Protein AF-A0A1L3GGE3-F1 (afdb_monomer_lite)

Secondary structure (DSSP, 8-state):
-EEEEEEESS-SHHHHHHHHHHHHHSTTTEEEEE-BSS--BPPHHHHHHHHTTT------BPPBGGGGTT---SEEEEEE-STT----TTS--S--TT-STT-GGGG--TT-SEEEEEE----GGG--S-HHHHHHHHHHHHHHHHHHHHHHHHHHTTS--

Radius of gyration: 15.26 Å; chains: 1; bounding box: 43×27×39 Å

pLDDT: mean 76.9, std 17.53, range [34.31, 95.0]

InterPro domains:
  IPR023485 Phosphotyrosine protein phosphatase I [PF01451] (3-157)
  IPR023485 Phosphotyrosine protein phosphatase I [SM00226] (2-155)
  IPR036196 Phosphotyrosine protein phosphatase I superfamily [SSF52788] (1-154)

Organism: Syntrophotalea acetylenica (NCBI:txid29542)

Structure (mmCIF, N/CA/C/O backbone):
data_AF-A0A1L3GGE3-F1
#
_entry.id   AF-A0A1L3GGE3-F1
#
loop_
_atom_site.group_PDB
_atom_site.id
_atom_site.type_symbol
_atom_site.label_atom_id
_atom_site.label_alt_id
_atom_site.label_comp_id
_atom_site.label_asym_id
_atom_site.label_entity_id
_atom_site.label_seq_id
_atom_site.pdbx_PDB_ins_code
_atom_site.Cartn_x
_atom_site.Cartn_y
_atom_site.Cartn_z
_atom_site.occupancy
_atom_site.B_iso_or_equiv
_atom_site.auth_seq_id
_atom_site.auth_comp_id
_atom_site.auth_asym_id
_atom_site.auth_atom_id
_atom_site.pdbx_PDB_model_num
ATOM 1 N N . MET A 1 1 ? -15.374 4.284 10.789 1.00 84.88 1 MET A N 1
ATOM 2 C CA . MET A 1 1 ? -14.459 3.935 9.689 1.00 84.88 1 MET A CA 1
ATOM 3 C C . MET A 1 1 ? -13.101 3.689 10.317 1.00 84.88 1 MET A C 1
ATOM 5 O O . MET A 1 1 ? -12.731 4.483 11.168 1.00 84.88 1 MET A O 1
ATOM 9 N N . ILE A 1 2 ? -12.453 2.570 10.005 1.00 89.69 2 ILE A N 1
ATOM 10 C CA . ILE A 1 2 ? -11.161 2.178 10.580 1.00 89.69 2 ILE A CA 1
ATOM 11 C C . ILE A 1 2 ? -10.072 3.020 9.915 1.00 89.69 2 ILE A C 1
ATOM 13 O O . ILE A 1 2 ? -9.970 3.007 8.688 1.00 89.69 2 ILE A O 1
ATOM 17 N N . ARG A 1 3 ? -9.273 3.745 10.695 1.00 91.62 3 ARG A N 1
ATOM 18 C CA . ARG A 1 3 ? -8.137 4.527 10.196 1.00 91.62 3 ARG A CA 1
ATOM 19 C C . ARG A 1 3 ? -6.874 3.687 10.225 1.00 91.62 3 ARG A C 1
ATOM 21 O O . ARG A 1 3 ? -6.536 3.107 11.257 1.00 91.62 3 ARG A O 1
ATOM 28 N N . VAL A 1 4 ? -6.180 3.628 9.096 1.00 91.19 4 VAL A N 1
ATOM 29 C CA . VAL A 1 4 ? -5.011 2.766 8.921 1.00 91.19 4 VAL A CA 1
ATOM 30 C C . VAL A 1 4 ? -3.847 3.576 8.378 1.00 91.19 4 VAL A C 1
ATOM 32 O O . VAL A 1 4 ? -4.012 4.273 7.381 1.00 91.19 4 VAL A O 1
ATOM 35 N N . LEU A 1 5 ? -2.678 3.452 9.000 1.00 90.56 5 LEU A N 1
ATOM 36 C CA . LEU A 1 5 ? -1.426 4.001 8.486 1.00 90.56 5 LEU A CA 1
ATOM 37 C C . LEU A 1 5 ? -0.538 2.869 7.970 1.00 90.56 5 LEU A C 1
ATOM 39 O O . LEU A 1 5 ? -0.199 1.959 8.725 1.00 90.56 5 LEU A O 1
ATOM 43 N N . PHE A 1 6 ? -0.153 2.933 6.699 1.00 89.88 6 PHE A N 1
ATOM 44 C CA . PHE A 1 6 ? 0.792 2.012 6.083 1.00 89.88 6 PHE A CA 1
ATOM 45 C C . PHE A 1 6 ? 2.212 2.574 6.097 1.00 89.88 6 PHE A C 1
ATOM 47 O O . PHE A 1 6 ? 2.439 3.716 5.698 1.00 89.88 6 PHE A O 1
ATOM 54 N N . LEU A 1 7 ? 3.163 1.738 6.510 1.00 84.44 7 LEU A N 1
ATOM 55 C CA . LEU A 1 7 ? 4.597 2.031 6.521 1.00 84.44 7 LEU A CA 1
ATOM 56 C C . LEU A 1 7 ? 5.349 0.969 5.712 1.00 84.44 7 LEU A C 1
ATOM 58 O O . LEU A 1 7 ? 4.916 -0.181 5.649 1.00 84.44 7 LEU A O 1
ATOM 62 N N . ASP A 1 8 ? 6.485 1.331 5.130 1.00 78.44 8 ASP A N 1
ATOM 63 C CA . ASP A 1 8 ? 7.366 0.424 4.387 1.00 78.44 8 ASP A CA 1
ATOM 64 C C . ASP A 1 8 ? 8.818 0.668 4.833 1.00 78.44 8 ASP A C 1
ATOM 66 O O . ASP A 1 8 ? 9.243 1.802 5.042 1.00 78.44 8 ASP A O 1
ATOM 70 N N . THR A 1 9 ? 9.565 -0.410 5.075 1.00 63.88 9 THR A N 1
ATOM 71 C CA . THR A 1 9 ? 10.926 -0.354 5.630 1.00 63.88 9 THR A CA 1
ATOM 72 C C . THR A 1 9 ? 12.010 -0.000 4.620 1.00 63.88 9 THR A C 1
ATOM 74 O O . THR A 1 9 ? 13.122 0.348 5.022 1.00 63.88 9 THR A O 1
ATOM 77 N N . HIS A 1 10 ? 11.735 -0.132 3.322 1.00 60.31 10 HIS A N 1
ATOM 78 C CA . HIS A 1 10 ? 12.770 -0.106 2.284 1.00 60.31 10 HIS A CA 1
ATOM 79 C C . HIS A 1 10 ? 12.419 0.645 1.011 1.00 60.31 10 HIS A C 1
ATOM 81 O O . HIS A 1 10 ? 13.282 0.796 0.142 1.00 60.31 10 HIS A O 1
ATOM 87 N N . GLY A 1 11 ? 11.199 1.147 0.943 1.00 65.06 11 GLY A N 1
ATOM 88 C CA . GLY A 1 11 ? 10.709 1.993 -0.119 1.00 65.06 11 GLY A CA 1
ATOM 89 C C . GLY A 1 11 ? 9.397 2.621 0.312 1.00 65.06 11 GLY A C 1
ATOM 90 O O . GLY A 1 11 ? 8.997 2.534 1.465 1.00 65.06 11 GLY A O 1
ATOM 91 N N . PHE A 1 12 ? 8.721 3.262 -0.630 1.00 79.69 12 PHE A N 1
ATOM 92 C CA . PHE A 1 12 ? 7.359 3.757 -0.430 1.00 79.69 12 PHE A CA 1
ATOM 93 C C . PHE A 1 12 ? 6.329 2.962 -1.239 1.00 79.69 12 PHE A C 1
ATOM 95 O O . PHE A 1 12 ? 5.120 3.089 -1.045 1.00 79.69 12 PHE A O 1
ATOM 102 N N . CYS A 1 13 ? 6.806 2.122 -2.162 1.00 86.62 13 CYS A N 1
ATOM 103 C CA . CYS A 1 13 ? 5.972 1.491 -3.169 1.00 86.62 13 CYS A CA 1
ATOM 104 C C . CYS A 1 13 ? 4.887 0.612 -2.542 1.00 86.62 13 CYS A C 1
ATOM 106 O O . CYS A 1 13 ? 3.725 0.727 -2.925 1.00 86.62 13 CYS A O 1
ATOM 108 N 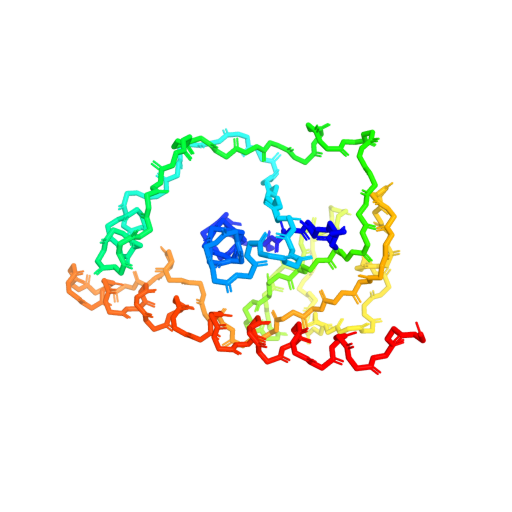N . ARG A 1 14 ? 5.230 -0.241 -1.567 1.00 89.75 14 ARG A N 1
ATOM 109 C CA . ARG A 1 14 ? 4.269 -1.198 -1.000 1.00 89.75 14 ARG A CA 1
ATOM 110 C C . ARG A 1 14 ? 3.261 -0.499 -0.095 1.00 89.75 14 ARG A C 1
ATOM 112 O O . ARG A 1 14 ? 2.070 -0.770 -0.207 1.00 89.75 14 ARG A O 1
ATOM 119 N N . ALA A 1 15 ? 3.714 0.432 0.748 1.00 89.94 15 ALA A N 1
ATOM 120 C CA . ALA A 1 15 ? 2.830 1.222 1.607 1.00 89.94 15 ALA A CA 1
ATOM 121 C C . ALA A 1 15 ? 1.819 2.042 0.796 1.00 89.94 15 ALA A C 1
ATOM 123 O O . ALA A 1 15 ? 0.621 1.992 1.073 1.00 89.94 15 ALA A O 1
ATOM 124 N N . GLN A 1 16 ? 2.273 2.729 -0.253 1.00 91.75 16 GLN A N 1
ATOM 125 C CA . GLN A 1 16 ? 1.384 3.514 -1.105 1.00 91.75 16 GLN A CA 1
ATOM 126 C C . GLN A 1 16 ? 0.422 2.641 -1.911 1.00 91.75 16 GLN A C 1
ATOM 128 O O . GLN A 1 16 ? -0.767 2.949 -2.009 1.00 91.75 16 GLN A O 1
ATOM 133 N N . MET A 1 17 ? 0.918 1.522 -2.449 1.00 93.19 17 MET A N 1
ATOM 134 C CA . MET A 1 17 ? 0.089 0.523 -3.118 1.00 93.19 17 MET A CA 1
ATOM 135 C C . MET A 1 17 ? -1.003 0.001 -2.174 1.00 93.19 17 MET A C 1
ATOM 137 O O . MET A 1 17 ? -2.173 -0.022 -2.548 1.00 93.19 17 MET A O 1
ATOM 141 N N . ALA A 1 18 ? -0.650 -0.342 -0.933 1.00 93.00 18 ALA A N 1
ATOM 142 C CA . ALA A 1 18 ? -1.586 -0.804 0.086 1.00 93.00 18 ALA A CA 1
ATOM 143 C C . ALA A 1 18 ? -2.646 0.252 0.434 1.00 93.00 18 ALA A C 1
ATOM 145 O O . ALA A 1 18 ? -3.834 -0.074 0.484 1.00 93.00 18 ALA A O 1
ATOM 146 N N . ALA A 1 19 ? -2.249 1.516 0.613 1.00 93.31 19 ALA A N 1
ATOM 147 C CA . ALA A 1 19 ? -3.181 2.598 0.916 1.00 93.31 19 ALA A CA 1
ATOM 148 C C . ALA A 1 19 ? -4.199 2.819 -0.211 1.00 93.31 19 ALA A C 1
ATOM 150 O O . ALA A 1 19 ? -5.402 2.895 0.047 1.00 93.31 19 ALA A O 1
ATOM 151 N N . TRP A 1 20 ? -3.748 2.861 -1.467 1.00 94.12 20 TRP A N 1
ATOM 152 C CA . TRP A 1 20 ? -4.648 3.018 -2.610 1.00 94.12 20 TRP A CA 1
ATOM 153 C C . TRP A 1 20 ? -5.561 1.807 -2.817 1.00 94.12 20 TRP A C 1
ATOM 155 O O . TRP A 1 20 ? -6.755 1.982 -3.059 1.00 94.12 20 TRP A O 1
ATOM 165 N N . LEU A 1 21 ? -5.048 0.586 -2.648 1.00 94.44 21 LEU A N 1
ATOM 166 C CA . LEU A 1 21 ? -5.866 -0.627 -2.703 1.00 94.44 21 LEU A CA 1
ATOM 167 C C . LEU A 1 21 ? -6.938 -0.635 -1.605 1.00 94.44 21 LEU A C 1
ATOM 169 O O . LEU A 1 21 ? -8.103 -0.911 -1.893 1.00 94.44 21 LEU A O 1
ATOM 173 N N . ALA A 1 22 ? -6.578 -0.289 -0.365 1.00 93.62 22 ALA A N 1
ATOM 174 C CA . ALA A 1 22 ? -7.520 -0.216 0.749 1.00 93.62 22 ALA A CA 1
ATOM 175 C C . ALA A 1 22 ? -8.593 0.859 0.516 1.00 93.62 22 ALA A C 1
ATOM 177 O O . ALA A 1 22 ? -9.784 0.574 0.635 1.00 93.62 22 ALA A O 1
ATOM 178 N N . ASN A 1 23 ? -8.197 2.062 0.097 1.00 93.19 23 ASN A N 1
ATOM 179 C CA . ASN A 1 23 ? -9.132 3.150 -0.202 1.00 93.19 23 ASN A CA 1
ATOM 180 C C . ASN A 1 23 ? -10.018 2.881 -1.425 1.00 93.19 23 ASN A C 1
ATOM 182 O O . ASN A 1 23 ? -11.022 3.564 -1.600 1.00 93.19 23 ASN A O 1
ATOM 186 N N . HIS A 1 24 ? -9.682 1.907 -2.272 1.00 93.69 24 HIS A N 1
ATOM 187 C CA . HIS A 1 24 ? -10.535 1.497 -3.382 1.00 93.69 24 HIS A CA 1
ATOM 188 C C . HIS A 1 24 ? -11.470 0.343 -2.995 1.00 93.69 24 HIS A C 1
ATOM 190 O O . HIS A 1 24 ? -12.692 0.472 -3.084 1.00 93.69 24 HIS A O 1
ATOM 196 N N . PHE A 1 25 ? -10.907 -0.779 -2.537 1.00 92.69 25 PHE A N 1
ATOM 197 C CA . PHE A 1 25 ? -11.649 -2.021 -2.289 1.00 92.69 25 PHE A CA 1
ATOM 198 C C . PHE A 1 25 ? -12.340 -2.076 -0.923 1.00 92.69 25 PHE A C 1
ATOM 200 O O . PHE A 1 25 ? -13.252 -2.881 -0.740 1.00 92.69 25 PHE A O 1
ATOM 207 N N . LEU A 1 26 ? -11.908 -1.254 0.036 1.00 92.81 26 LEU A N 1
ATOM 208 C CA . LEU A 1 26 ? -12.389 -1.258 1.421 1.00 92.81 26 LEU A CA 1
ATOM 209 C C . LEU A 1 26 ? -12.913 0.120 1.859 1.00 92.81 26 LEU A C 1
ATOM 211 O O . LEU A 1 26 ? -13.055 0.361 3.053 1.00 92.81 26 LEU A O 1
ATOM 215 N N . ARG A 1 27 ? -13.220 1.020 0.913 1.00 90.38 27 ARG A N 1
ATOM 216 C CA . ARG A 1 27 ? -13.668 2.414 1.148 1.00 90.38 27 ARG A CA 1
ATOM 217 C C . ARG A 1 27 ? -14.873 2.579 2.073 1.00 90.38 27 ARG A C 1
ATOM 219 O O . ARG A 1 27 ? -15.080 3.640 2.648 1.00 90.38 27 ARG A O 1
ATOM 226 N N . ASP A 1 28 ? -15.712 1.556 2.164 1.00 90.50 28 ASP A N 1
ATOM 227 C CA . ASP A 1 28 ? -16.887 1.503 3.032 1.00 90.50 28 ASP A CA 1
ATOM 228 C C . ASP A 1 28 ? -16.508 1.310 4.509 1.00 90.50 28 ASP A C 1
ATOM 230 O O . ASP A 1 28 ? -17.287 1.632 5.407 1.00 90.50 28 ASP A O 1
ATOM 234 N N . ARG A 1 29 ? -15.300 0.800 4.771 1.00 89.44 29 ARG A N 1
ATOM 235 C CA . ARG A 1 29 ? -14.859 0.337 6.092 1.00 89.44 29 ARG A CA 1
ATOM 236 C C . ARG A 1 29 ? -13.560 0.971 6.562 1.00 89.44 29 ARG A C 1
ATOM 238 O O . ARG A 1 29 ? -13.438 1.236 7.759 1.00 89.44 29 ARG A O 1
ATOM 245 N N . VAL A 1 30 ? -12.628 1.225 5.653 1.00 92.19 30 VAL A N 1
ATOM 246 C CA . VAL A 1 30 ? -11.252 1.640 5.921 1.00 92.19 30 VAL A CA 1
ATOM 247 C C . VAL A 1 30 ? -10.970 2.988 5.267 1.00 92.19 30 VAL A C 1
ATOM 249 O O . VAL A 1 30 ? -11.331 3.219 4.116 1.00 92.19 30 VAL A O 1
ATOM 252 N N . HIS A 1 31 ? -10.285 3.851 6.011 1.00 92.75 31 HIS A N 1
ATOM 253 C CA . HIS A 1 31 ? -9.613 5.033 5.496 1.00 92.75 31 HIS A CA 1
ATOM 254 C C . HIS A 1 31 ? -8.109 4.853 5.702 1.00 92.75 31 HIS A C 1
ATOM 256 O O . HIS A 1 31 ? -7.646 4.769 6.842 1.00 92.75 31 HIS A O 1
ATOM 262 N N . ALA A 1 32 ? -7.368 4.734 4.605 1.00 93.12 32 ALA A N 1
ATOM 263 C CA . ALA A 1 32 ? -5.955 4.399 4.625 1.00 93.12 32 ALA A CA 1
ATOM 264 C C . ALA A 1 32 ? -5.064 5.578 4.226 1.00 93.12 32 ALA A C 1
ATOM 266 O O . ALA A 1 32 ? -5.305 6.241 3.217 1.00 93.12 32 ALA A O 1
ATOM 267 N N . SER A 1 33 ? -3.984 5.752 4.976 1.00 92.25 33 SER A N 1
ATOM 268 C CA . SER A 1 33 ? -2.876 6.661 4.694 1.00 92.25 33 SER A CA 1
ATOM 269 C C . SER A 1 33 ? -1.589 5.858 4.526 1.00 92.25 33 SER A C 1
ATOM 271 O O . SER A 1 33 ? -1.471 4.757 5.062 1.00 92.25 33 SER A O 1
ATOM 273 N N . ALA A 1 34 ? -0.616 6.402 3.799 1.00 89.81 34 ALA A N 1
ATOM 274 C CA . ALA A 1 34 ? 0.742 5.873 3.730 1.00 89.81 34 ALA A CA 1
ATOM 275 C C . ALA A 1 34 ? 1.732 6.987 4.067 1.00 89.81 34 ALA A C 1
ATOM 277 O O . ALA A 1 34 ? 1.526 8.127 3.646 1.00 89.81 34 ALA A O 1
ATOM 278 N N . ALA A 1 35 ? 2.793 6.641 4.792 1.00 84.81 35 ALA A N 1
ATOM 279 C CA . ALA A 1 35 ? 3.880 7.557 5.112 1.00 84.81 35 ALA A CA 1
ATOM 280 C C . ALA A 1 35 ? 5.223 7.024 4.603 1.00 84.81 35 ALA A C 1
ATOM 282 O O . ALA A 1 35 ? 5.487 5.819 4.629 1.00 84.81 35 ALA A O 1
ATOM 283 N N . ALA A 1 36 ? 6.050 7.948 4.124 1.00 75.88 36 ALA A N 1
ATOM 284 C CA . ALA A 1 36 ? 7.450 7.750 3.786 1.00 75.88 36 ALA A CA 1
ATOM 285 C C . ALA A 1 36 ? 8.337 8.451 4.820 1.00 75.88 36 ALA A C 1
ATOM 287 O O . ALA A 1 36 ? 7.883 9.356 5.513 1.00 75.88 36 ALA A O 1
ATOM 288 N N . ALA A 1 37 ? 9.619 8.086 4.857 1.00 71.56 37 ALA A N 1
ATOM 289 C CA . ALA A 1 37 ? 10.611 8.855 5.607 1.00 71.56 37 ALA A CA 1
ATOM 290 C C . ALA A 1 37 ? 10.762 10.288 5.061 1.00 71.56 37 ALA A C 1
ATOM 292 O O . ALA A 1 37 ? 10.915 11.218 5.834 1.00 71.56 37 ALA A O 1
ATOM 293 N N . ASP A 1 38 ? 10.678 10.457 3.737 1.00 67.25 38 ASP A N 1
ATOM 294 C CA . ASP A 1 38 ? 10.773 11.752 3.064 1.00 67.25 38 ASP A CA 1
ATOM 295 C C . ASP A 1 38 ? 9.716 11.868 1.956 1.00 67.25 38 ASP A C 1
ATOM 297 O O . ASP A 1 38 ? 9.342 10.875 1.314 1.00 67.25 38 ASP A O 1
ATOM 301 N N . ALA A 1 39 ? 9.272 13.099 1.689 1.00 75.69 39 ALA A N 1
ATOM 302 C CA . ALA A 1 39 ? 8.402 13.409 0.560 1.00 75.69 39 ALA A CA 1
ATOM 303 C C . ALA A 1 39 ? 9.141 13.209 -0.780 1.00 75.69 39 ALA A C 1
ATOM 305 O O . ALA A 1 39 ? 10.195 13.799 -1.026 1.00 75.69 39 ALA A O 1
ATOM 306 N N . ALA A 1 40 ? 8.575 12.404 -1.676 1.00 79.31 40 ALA A N 1
ATOM 307 C CA . ALA A 1 40 ? 9.165 12.040 -2.961 1.00 79.31 40 ALA A CA 1
ATOM 308 C C . ALA A 1 40 ? 8.087 11.834 -4.044 1.00 79.31 40 ALA A C 1
ATOM 310 O O . ALA A 1 40 ? 6.911 11.649 -3.731 1.00 79.31 40 ALA A O 1
ATOM 311 N N . PRO A 1 41 ? 8.446 11.849 -5.338 1.00 83.81 41 PRO A N 1
ATOM 312 C CA . PRO A 1 41 ? 7.534 11.425 -6.393 1.00 83.81 41 PRO A CA 1
ATOM 313 C C . PRO A 1 41 ? 7.186 9.939 -6.267 1.00 83.81 41 PRO A C 1
ATOM 315 O O . PRO A 1 41 ? 8.059 9.102 -6.024 1.00 83.81 41 PRO A O 1
ATOM 318 N N . VAL A 1 42 ? 5.916 9.598 -6.482 1.00 87.50 42 VAL A N 1
ATOM 319 C CA . VAL A 1 42 ? 5.484 8.200 -6.552 1.00 87.50 42 VAL A CA 1
ATOM 320 C C . VAL A 1 42 ? 6.010 7.553 -7.832 1.00 87.50 42 VAL A C 1
ATOM 322 O O . VAL A 1 42 ? 5.998 8.153 -8.906 1.00 87.50 42 VAL A O 1
ATOM 325 N N . ASP A 1 43 ? 6.440 6.299 -7.717 1.00 88.12 43 ASP A N 1
ATOM 326 C CA . ASP A 1 43 ? 6.924 5.506 -8.839 1.00 88.12 43 ASP A CA 1
ATOM 327 C C . ASP A 1 43 ? 5.881 5.411 -9.976 1.00 88.12 43 ASP A C 1
ATOM 329 O O . ASP A 1 43 ? 4.791 4.867 -9.764 1.00 88.12 43 ASP A O 1
ATOM 333 N N . PRO A 1 44 ? 6.193 5.864 -11.205 1.00 90.00 44 PRO A N 1
ATOM 334 C CA . PRO A 1 44 ? 5.263 5.795 -12.332 1.00 90.00 44 PRO A CA 1
ATOM 335 C C . PRO A 1 44 ? 4.797 4.372 -12.666 1.00 90.00 44 PRO A C 1
ATOM 337 O O . PRO A 1 44 ? 3.690 4.184 -13.173 1.00 90.00 44 PRO A O 1
ATOM 340 N N . ARG A 1 45 ? 5.613 3.354 -12.365 1.00 91.31 45 ARG A N 1
ATOM 341 C CA . ARG A 1 45 ? 5.274 1.939 -12.584 1.00 91.31 45 ARG A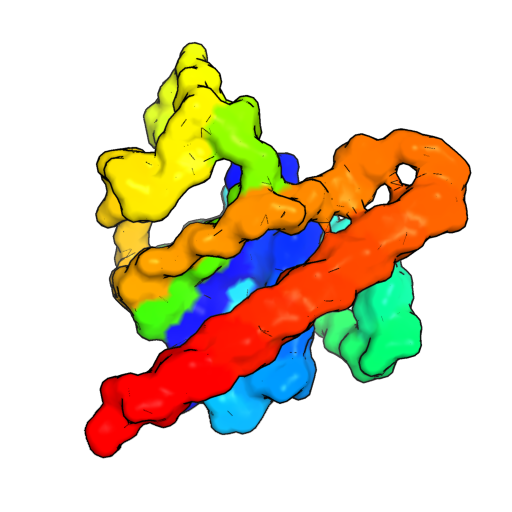 CA 1
ATOM 342 C C . ARG A 1 45 ? 4.152 1.491 -11.654 1.00 91.31 45 ARG A C 1
ATOM 344 O O . ARG A 1 45 ? 3.267 0.757 -12.087 1.00 91.31 45 ARG A O 1
ATOM 351 N N . LEU A 1 46 ? 4.146 1.987 -10.413 1.00 91.25 46 LEU A N 1
ATOM 352 C CA . LEU A 1 46 ? 3.053 1.763 -9.466 1.00 91.25 46 LEU A CA 1
ATOM 353 C C . LEU A 1 46 ? 1.749 2.365 -9.994 1.00 91.25 46 LEU A C 1
ATOM 355 O O . LEU A 1 46 ? 0.710 1.707 -9.981 1.00 91.25 46 LEU A O 1
ATOM 359 N N . ILE A 1 47 ? 1.816 3.601 -10.488 1.00 91.62 47 ILE A N 1
ATOM 360 C CA . ILE A 1 47 ? 0.655 4.292 -11.056 1.00 91.62 47 ILE A CA 1
ATOM 361 C C . ILE A 1 47 ? 0.091 3.478 -12.224 1.00 91.62 47 ILE A C 1
ATOM 363 O O . ILE A 1 47 ? -1.103 3.190 -12.251 1.00 91.62 47 ILE A O 1
ATOM 367 N N . ALA A 1 48 ? 0.957 3.028 -13.137 1.00 91.81 48 ALA A N 1
ATOM 368 C CA . ALA A 1 48 ? 0.553 2.243 -14.297 1.00 91.81 48 ALA A CA 1
ATOM 369 C C . ALA A 1 48 ? -0.211 0.962 -13.914 1.00 91.81 48 ALA A C 1
ATOM 371 O O . ALA A 1 48 ? -1.296 0.730 -14.444 1.00 91.81 48 ALA A O 1
ATOM 372 N N . VAL A 1 49 ? 0.296 0.159 -12.968 1.00 94.50 49 VAL A N 1
ATOM 373 C CA . VAL A 1 49 ? -0.369 -1.106 -12.583 1.00 94.50 49 VAL A CA 1
ATOM 374 C C . VAL A 1 49 ? -1.665 -0.912 -11.797 1.00 94.50 49 VAL A C 1
ATOM 376 O O . VAL A 1 49 ? -2.503 -1.814 -11.763 1.00 94.50 49 VAL A O 1
ATOM 379 N N . LEU A 1 50 ? -1.849 0.235 -11.144 1.00 93.75 50 LEU A N 1
ATOM 380 C CA . LEU A 1 50 ? -3.100 0.559 -10.458 1.00 93.75 50 LEU A CA 1
ATOM 381 C C . LEU A 1 50 ? -4.153 1.081 -11.434 1.00 93.75 50 LEU A C 1
ATOM 383 O O . LEU A 1 50 ? -5.320 0.695 -11.337 1.00 93.75 50 LEU A O 1
ATOM 387 N N . SER A 1 51 ? -3.739 1.862 -12.431 1.00 93.56 51 SER A N 1
ATOM 388 C CA . SER A 1 51 ? -4.615 2.279 -13.525 1.00 93.56 51 SER A CA 1
ATOM 389 C C . SER A 1 51 ? -5.179 1.088 -14.307 1.00 93.56 51 SER A C 1
ATOM 391 O O . SER A 1 51 ? -6.335 1.140 -14.720 1.00 93.56 51 SER A O 1
ATOM 393 N N . GLU A 1 52 ? -4.421 -0.009 -14.454 1.00 94.75 52 GLU A N 1
ATOM 394 C CA . GLU A 1 52 ? -4.895 -1.253 -15.093 1.00 94.75 52 GLU A CA 1
ATOM 395 C C . GLU A 1 52 ? -6.167 -1.823 -14.447 1.00 94.75 52 GLU A C 1
ATOM 397 O O . GLU A 1 52 ? -6.996 -2.413 -15.137 1.00 94.75 52 GLU A O 1
ATOM 402 N N . ILE A 1 53 ? -6.339 -1.639 -13.134 1.00 94.62 53 ILE A N 1
ATOM 403 C CA . ILE A 1 53 ? -7.510 -2.121 -12.385 1.00 94.62 53 ILE A CA 1
ATOM 404 C C . ILE A 1 53 ? -8.518 -1.006 -12.074 1.00 94.62 53 ILE A C 1
ATOM 406 O O . ILE A 1 53 ? -9.410 -1.190 -11.249 1.00 94.62 53 ILE A O 1
ATOM 410 N N . GLY A 1 54 ? -8.394 0.150 -12.734 1.00 92.06 54 GLY A N 1
ATOM 411 C CA . GLY A 1 54 ? -9.327 1.269 -12.595 1.00 92.06 54 GLY A CA 1
ATOM 412 C C . GLY A 1 54 ? -9.171 2.076 -11.303 1.00 92.06 54 GLY A C 1
ATOM 413 O O . GLY A 1 54 ? -10.088 2.810 -10.930 1.00 92.06 54 GLY A O 1
ATOM 414 N N . ILE A 1 55 ? -8.034 1.965 -10.609 1.00 91.62 55 ILE A N 1
ATOM 415 C CA . ILE A 1 55 ? -7.745 2.797 -9.439 1.00 91.62 55 ILE A CA 1
ATOM 416 C C . ILE A 1 55 ? -7.183 4.130 -9.922 1.00 91.62 55 ILE A C 1
ATOM 418 O O . ILE A 1 55 ? -6.078 4.204 -10.455 1.00 91.62 55 ILE A O 1
ATOM 422 N N . ALA A 1 56 ? -7.961 5.194 -9.726 1.00 80.75 56 ALA A N 1
ATOM 423 C CA . ALA A 1 56 ? -7.503 6.549 -9.984 1.00 80.75 56 ALA A CA 1
ATOM 424 C C . ALA A 1 56 ? -6.463 6.942 -8.931 1.00 80.75 56 ALA A C 1
ATOM 426 O O . ALA A 1 56 ? -6.761 6.998 -7.737 1.00 80.75 56 ALA A O 1
ATOM 427 N N . VAL A 1 57 ? -5.247 7.220 -9.387 1.00 80.12 57 VAL A N 1
ATOM 428 C CA . VAL A 1 57 ? -4.193 7.779 -8.548 1.00 80.12 57 VAL A CA 1
ATOM 429 C C . VAL A 1 57 ? -4.358 9.292 -8.508 1.00 80.12 57 VAL A C 1
ATOM 431 O O . VAL A 1 57 ? -4.206 9.977 -9.519 1.00 80.12 57 VAL A O 1
ATOM 434 N N . THR A 1 58 ? -4.682 9.801 -7.327 1.00 66.75 58 THR A N 1
ATOM 435 C CA . THR A 1 58 ? -4.608 11.222 -6.986 1.00 66.75 58 THR A CA 1
ATOM 436 C C . THR A 1 58 ? -3.380 11.437 -6.106 1.00 66.75 58 THR A C 1
ATOM 438 O O . THR A 1 58 ? -3.048 10.558 -5.313 1.00 66.75 58 THR A O 1
ATOM 441 N N . ASP A 1 59 ? -2.724 12.588 -6.248 1.00 70.00 59 ASP A N 1
ATOM 442 C CA . ASP A 1 59 ? -1.511 12.974 -5.514 1.00 70.00 59 ASP A CA 1
ATOM 443 C C . ASP A 1 59 ? -0.299 12.060 -5.770 1.00 70.00 59 ASP A C 1
ATOM 445 O O . ASP A 1 59 ? -0.023 11.097 -5.061 1.00 70.00 59 ASP A O 1
ATOM 449 N N . CYS A 1 60 ? 0.486 12.404 -6.795 1.00 76.94 60 CYS A N 1
ATOM 450 C CA . CYS A 1 60 ? 1.705 11.682 -7.182 1.00 76.94 60 CYS A CA 1
ATOM 451 C C . CYS A 1 60 ? 2.915 11.974 -6.270 1.00 76.94 60 CYS A C 1
ATOM 453 O O . CYS A 1 60 ? 4.053 11.775 -6.697 1.00 76.94 60 CYS A O 1
ATOM 455 N N . MET A 1 61 ? 2.683 12.463 -5.050 1.00 77.50 61 MET A N 1
ATOM 456 C CA . MET A 1 61 ? 3.715 12.794 -4.067 1.00 77.50 61 MET A CA 1
ATOM 457 C C . MET A 1 61 ? 3.473 12.016 -2.775 1.00 77.50 61 MET A C 1
ATOM 459 O O . MET A 1 61 ? 2.347 11.961 -2.281 1.00 77.50 61 MET A O 1
ATOM 463 N N . THR A 1 62 ? 4.533 11.420 -2.233 1.00 80.94 62 THR A N 1
ATOM 464 C CA . THR A 1 62 ? 4.505 10.748 -0.933 1.00 80.94 62 THR A CA 1
ATOM 465 C C . THR A 1 62 ? 4.329 11.780 0.184 1.00 80.94 62 THR A C 1
ATOM 467 O O . THR A 1 62 ? 4.800 12.915 0.073 1.00 80.94 62 THR A O 1
ATOM 470 N N . LYS A 1 63 ? 3.654 11.380 1.263 1.00 82.25 63 LYS A N 1
ATOM 471 C CA . LYS A 1 63 ? 3.569 12.168 2.498 1.00 82.25 63 LYS A CA 1
ATOM 472 C C . LYS A 1 63 ? 4.648 11.714 3.468 1.00 82.25 63 LYS A C 1
ATOM 474 O O . LYS A 1 63 ? 4.925 10.512 3.547 1.00 82.25 63 LYS A O 1
ATOM 479 N N . ALA A 1 64 ? 5.244 12.663 4.173 1.00 80.31 64 ALA A N 1
ATOM 480 C CA . ALA A 1 64 ? 6.257 12.381 5.175 1.00 80.31 64 ALA A CA 1
ATOM 481 C C . ALA A 1 64 ? 5.591 11.850 6.456 1.00 80.31 64 ALA A C 1
ATOM 483 O O . ALA A 1 64 ? 4.416 12.118 6.709 1.00 80.31 64 ALA A O 1
ATOM 484 N N . GLU A 1 65 ? 6.301 11.067 7.267 1.00 73.88 65 GLU A N 1
ATOM 485 C CA . GLU A 1 65 ? 5.751 10.551 8.529 1.00 73.88 65 GLU A CA 1
ATOM 486 C C . GLU A 1 65 ? 5.395 11.686 9.501 1.00 73.88 65 GLU A C 1
ATOM 488 O O . GLU A 1 65 ? 4.404 11.600 10.231 1.00 73.88 65 GLU A O 1
ATOM 493 N N . GLU A 1 66 ? 6.151 12.781 9.457 1.00 75.25 66 GLU A N 1
ATOM 494 C CA . GLU A 1 66 ? 5.924 13.987 10.249 1.00 75.25 66 GLU A CA 1
ATOM 495 C C . GLU A 1 66 ? 4.576 14.646 9.938 1.00 75.25 66 GLU A C 1
ATOM 497 O O . GLU A 1 66 ? 3.968 15.225 10.839 1.00 75.25 66 GLU A O 1
ATOM 502 N N . ASP A 1 67 ? 4.067 14.498 8.708 1.00 80.06 67 ASP A N 1
ATOM 503 C CA . ASP A 1 67 ? 2.754 15.024 8.313 1.00 80.06 67 ASP A CA 1
ATOM 504 C C . ASP A 1 67 ? 1.613 14.366 9.108 1.00 80.06 67 ASP A C 1
ATOM 506 O O . ASP A 1 67 ? 0.516 14.915 9.194 1.00 80.06 67 ASP A O 1
ATOM 510 N N . PHE A 1 68 ? 1.871 13.202 9.713 1.00 82.38 68 PHE A N 1
ATOM 511 C CA . PHE A 1 68 ? 0.904 12.436 10.494 1.00 82.38 68 PHE A CA 1
ATOM 512 C C . PHE A 1 68 ? 1.146 12.511 12.007 1.00 82.38 68 PHE A C 1
ATOM 514 O O . PHE A 1 68 ? 0.452 11.828 12.753 1.00 82.38 68 PHE A O 1
ATOM 521 N N . ALA A 1 69 ? 2.092 13.327 12.488 1.00 74.25 69 ALA A N 1
ATOM 522 C CA . ALA A 1 69 ? 2.517 13.335 13.894 1.00 74.25 69 ALA A CA 1
ATOM 523 C C . ALA A 1 69 ? 1.388 13.606 14.910 1.00 74.25 69 ALA A C 1
ATOM 525 O O . ALA A 1 69 ? 1.463 13.147 16.051 1.00 74.25 69 ALA A O 1
ATOM 526 N N . GLU A 1 70 ? 0.346 14.337 14.509 1.00 80.81 70 GLU A N 1
ATOM 527 C CA . GLU A 1 70 ? -0.828 14.641 15.342 1.00 80.81 70 GLU A CA 1
ATOM 528 C C . GLU A 1 70 ? -2.035 13.731 15.040 1.00 80.81 70 GLU A C 1
ATOM 530 O O . GLU A 1 70 ? -3.095 13.854 15.663 1.00 80.81 70 GLU A O 1
ATOM 535 N N . GLU A 1 71 ? -1.905 12.804 14.087 1.00 82.50 71 GLU A N 1
ATOM 536 C CA . GLU A 1 71 ? -2.973 11.891 13.699 1.00 82.50 71 GLU A CA 1
ATOM 537 C C . GLU A 1 71 ? -2.958 10.597 14.523 1.00 82.50 71 GLU A C 1
ATOM 539 O O . GLU A 1 71 ? -1.921 10.025 14.848 1.00 82.50 71 GLU A O 1
ATOM 544 N N . THR A 1 72 ? -4.155 10.093 14.830 1.00 84.31 72 THR A N 1
ATOM 545 C CA . THR A 1 72 ? -4.344 8.802 15.498 1.00 84.31 72 THR A CA 1
ATOM 546 C C . THR A 1 72 ? -4.958 7.777 14.556 1.00 84.31 72 THR A C 1
ATOM 548 O O . THR A 1 72 ? -5.927 8.060 13.838 1.00 84.31 72 THR A O 1
ATOM 551 N N . PHE A 1 73 ? -4.417 6.562 14.591 1.00 87.25 73 PHE A N 1
ATOM 552 C CA . PHE A 1 73 ? -4.873 5.451 13.761 1.00 87.25 73 PHE A CA 1
ATOM 553 C C . PHE A 1 73 ? -5.370 4.288 14.619 1.00 87.25 73 PHE A C 1
ATOM 555 O O . PHE A 1 73 ? -4.878 4.051 15.720 1.00 87.25 73 PHE A O 1
ATOM 562 N N . ASP A 1 74 ? -6.344 3.537 14.104 1.00 87.50 74 ASP A N 1
ATOM 563 C CA . ASP A 1 74 ? -6.782 2.280 14.719 1.00 87.50 74 ASP A CA 1
ATOM 564 C C . ASP A 1 74 ? -5.739 1.182 14.480 1.00 87.50 74 ASP A C 1
ATOM 566 O O . ASP A 1 74 ? -5.492 0.348 15.354 1.00 87.50 74 ASP A O 1
ATOM 570 N N . TYR A 1 75 ? -5.111 1.203 13.298 1.00 86.06 75 TYR A N 1
ATOM 571 C CA . TYR A 1 75 ? -4.060 0.274 12.903 1.00 86.06 75 TYR A CA 1
ATOM 572 C C . TYR A 1 75 ? -2.867 0.990 12.279 1.00 86.06 75 TYR A C 1
ATOM 574 O O . TYR A 1 75 ? -3.024 1.829 11.394 1.00 86.06 75 TYR A O 1
ATOM 582 N N . VAL A 1 76 ? -1.667 0.566 12.669 1.00 85.00 76 VAL A N 1
ATOM 583 C CA . VAL A 1 76 ? -0.425 0.900 11.962 1.00 85.00 76 VAL A CA 1
ATOM 584 C C . VAL A 1 76 ? 0.120 -0.393 11.373 1.00 85.00 76 VAL A C 1
ATOM 586 O O . VAL A 1 76 ? 0.486 -1.314 12.110 1.00 85.00 76 VAL A O 1
ATOM 589 N N . ILE A 1 77 ? 0.107 -0.483 10.046 1.00 85.75 77 ILE A N 1
ATOM 590 C CA . ILE A 1 77 ? 0.466 -1.684 9.299 1.00 85.75 77 ILE A CA 1
ATOM 591 C C . ILE A 1 77 ? 1.793 -1.459 8.583 1.00 85.75 77 ILE A C 1
ATOM 593 O O . ILE A 1 77 ? 1.880 -0.671 7.646 1.00 85.75 77 ILE A O 1
ATOM 597 N N . THR A 1 78 ? 2.830 -2.181 8.991 1.00 82.44 78 THR A N 1
ATOM 598 C CA . THR A 1 78 ? 4.134 -2.116 8.321 1.00 82.44 78 THR A CA 1
ATOM 599 C C . THR A 1 78 ? 4.263 -3.262 7.326 1.00 82.44 78 THR A C 1
ATOM 601 O O . THR A 1 78 ? 4.130 -4.431 7.702 1.00 82.44 78 THR A O 1
ATOM 604 N N . LEU A 1 79 ? 4.530 -2.933 6.062 1.00 80.81 79 LEU A N 1
ATOM 605 C CA . LEU A 1 79 ? 4.866 -3.899 5.027 1.00 80.81 79 LEU A CA 1
ATOM 606 C C . LEU A 1 79 ? 6.368 -4.176 5.080 1.00 80.81 79 LEU A C 1
ATOM 608 O O . LEU A 1 79 ? 7.193 -3.272 4.956 1.00 80.81 79 LEU A O 1
ATOM 612 N N . LEU A 1 80 ? 6.697 -5.444 5.289 1.00 72.94 80 LEU A N 1
ATOM 613 C CA . LEU A 1 80 ? 8.053 -5.964 5.350 1.00 72.94 80 LEU A CA 1
ATOM 614 C C . LEU A 1 80 ? 8.243 -6.935 4.183 1.00 72.94 80 LEU A C 1
ATOM 616 O O . LEU A 1 80 ? 7.336 -7.707 3.857 1.00 72.94 80 LEU A O 1
ATOM 620 N N . GLY A 1 81 ? 9.424 -6.921 3.568 1.00 67.38 81 GLY A N 1
ATOM 621 C CA . GLY A 1 81 ? 9.817 -7.961 2.624 1.00 67.38 81 GLY A CA 1
ATOM 622 C C . GLY A 1 81 ? 10.205 -9.239 3.360 1.00 67.38 81 GLY A C 1
ATOM 623 O O . GLY A 1 81 ? 9.522 -9.679 4.288 1.00 67.38 81 GLY A O 1
ATOM 624 N N . ASP A 1 82 ? 11.311 -9.848 2.946 1.00 56.09 82 ASP A N 1
ATOM 625 C CA . ASP A 1 82 ? 11.807 -11.066 3.580 1.00 56.09 82 ASP A CA 1
ATOM 626 C C . ASP A 1 82 ? 12.426 -10.810 4.962 1.00 56.09 82 ASP A C 1
ATOM 628 O O . ASP A 1 82 ? 12.900 -9.718 5.283 1.00 56.09 82 ASP A O 1
ATOM 632 N N . ALA A 1 83 ? 12.492 -11.873 5.771 1.00 45.59 83 ALA A N 1
ATOM 633 C CA . ALA A 1 83 ? 13.003 -11.895 7.148 1.00 45.59 83 ALA A CA 1
ATOM 634 C C . ALA A 1 83 ? 14.489 -11.474 7.326 1.00 45.59 83 ALA A C 1
ATOM 636 O O . ALA A 1 83 ? 15.039 -11.609 8.421 1.00 45.59 83 ALA A O 1
ATOM 637 N N . GLY A 1 84 ? 15.140 -10.965 6.276 1.00 44.94 84 GLY A N 1
ATOM 638 C CA . GLY A 1 84 ? 16.515 -10.455 6.261 1.00 44.94 84 GLY A CA 1
ATOM 639 C C . GLY A 1 84 ? 16.655 -8.971 5.894 1.00 44.94 84 GLY A C 1
ATOM 640 O O . GLY A 1 84 ? 17.779 -8.500 5.730 1.00 44.94 84 GLY A O 1
ATOM 641 N N . GLU A 1 85 ? 15.553 -8.234 5.743 1.00 48.69 85 GLU A N 1
ATOM 642 C CA . GLU A 1 85 ? 15.571 -6.813 5.383 1.00 48.69 85 GLU A CA 1
ATOM 643 C C . GLU A 1 85 ? 16.087 -5.901 6.530 1.00 48.69 85 GLU A C 1
ATOM 645 O O . GLU A 1 85 ? 15.794 -6.099 7.713 1.00 48.69 85 GLU A O 1
ATOM 650 N N . LYS A 1 86 ? 16.926 -4.912 6.177 1.00 42.25 86 LYS A N 1
ATOM 651 C CA . LYS A 1 86 ? 17.709 -4.053 7.085 1.00 42.25 86 LYS A CA 1
ATOM 652 C C . LYS A 1 86 ? 16.786 -3.077 7.835 1.00 42.25 86 LYS A C 1
ATOM 654 O O . LYS A 1 86 ? 16.391 -2.048 7.307 1.00 42.25 86 LYS A O 1
ATOM 659 N N . CYS A 1 87 ? 16.462 -3.388 9.087 1.00 44.44 87 CYS A N 1
ATOM 660 C CA . CYS A 1 87 ? 15.635 -2.546 9.957 1.00 44.44 87 CYS A CA 1
ATOM 661 C C . CYS A 1 87 ? 16.298 -1.176 10.220 1.00 44.44 87 CYS A C 1
ATOM 663 O O . CYS A 1 87 ? 17.297 -1.113 10.930 1.00 44.44 87 CYS A O 1
ATOM 665 N N . LEU A 1 88 ? 15.756 -0.088 9.659 1.00 46.81 88 LEU A N 1
ATOM 666 C CA . LEU A 1 88 ? 16.269 1.282 9.846 1.00 46.81 88 LEU A CA 1
ATOM 667 C C . LEU A 1 88 ? 15.595 2.049 10.996 1.00 46.81 88 LEU A C 1
ATOM 669 O O . LEU A 1 88 ? 15.871 3.231 11.196 1.00 46.81 88 LEU A O 1
ATOM 673 N N . LEU A 1 89 ? 14.743 1.388 11.784 1.00 45.84 89 LEU A N 1
ATOM 674 C CA . LEU A 1 89 ? 14.111 2.006 12.946 1.00 45.84 89 LEU A CA 1
ATOM 675 C C . LEU A 1 89 ? 15.188 2.371 13.983 1.00 45.84 89 LEU A C 1
ATOM 677 O O . LEU A 1 89 ? 15.816 1.499 14.579 1.00 45.84 89 LEU A O 1
ATOM 681 N N . HIS A 1 90 ? 15.386 3.677 14.178 1.00 41.06 90 HIS A N 1
ATOM 682 C CA . HIS A 1 90 ? 16.261 4.303 15.179 1.00 41.06 90 HIS A CA 1
ATOM 683 C C . HIS A 1 90 ? 17.776 4.075 15.034 1.00 41.06 90 HIS A C 1
ATOM 685 O O . HIS A 1 90 ? 18.456 3.751 16.006 1.00 41.06 90 HIS A O 1
ATOM 691 N N . GLY A 1 91 ? 18.342 4.293 13.841 1.00 38.47 91 GLY A N 1
ATOM 692 C CA . GLY A 1 91 ? 19.801 4.433 13.690 1.00 38.47 91 GLY A CA 1
ATOM 693 C C . GLY A 1 91 ? 20.610 3.163 13.993 1.00 38.47 91 GLY A C 1
ATOM 694 O O . GLY A 1 91 ? 21.827 3.230 14.163 1.00 38.47 91 GLY A O 1
ATOM 695 N N . ALA A 1 92 ? 19.956 2.000 14.044 1.00 39.12 92 ALA A N 1
ATOM 696 C CA . ALA A 1 92 ? 20.620 0.723 14.237 1.00 39.12 92 ALA A CA 1
ATOM 697 C C . ALA A 1 92 ? 21.391 0.328 12.964 1.00 39.12 92 ALA A C 1
ATOM 699 O O . ALA A 1 92 ? 20.834 -0.094 11.952 1.00 39.12 92 ALA A O 1
ATOM 700 N N . THR A 1 93 ? 22.715 0.434 13.024 1.00 34.31 93 THR A N 1
ATOM 701 C CA . THR A 1 93 ? 23.672 -0.067 12.028 1.00 34.31 93 THR A CA 1
ATOM 702 C C . THR A 1 93 ? 23.852 -1.588 12.109 1.00 34.31 93 THR A C 1
ATOM 704 O O . THR A 1 93 ? 24.965 -2.096 11.984 1.00 34.31 93 THR A O 1
ATOM 707 N N . SER A 1 94 ? 22.784 -2.365 12.311 1.00 40.22 94 SER A N 1
ATOM 708 C CA . SER A 1 94 ? 22.903 -3.825 12.338 1.00 40.22 94 SER A CA 1
ATOM 709 C C . SER A 1 94 ? 21.695 -4.550 11.750 1.00 40.22 94 SER A C 1
ATOM 711 O O . SER A 1 94 ? 20.537 -4.197 11.953 1.00 40.22 94 SER A O 1
ATOM 713 N N . TYR A 1 95 ? 22.015 -5.582 10.963 1.00 39.75 95 TYR A N 1
ATOM 714 C CA . TYR A 1 95 ? 21.085 -6.517 10.340 1.00 39.75 95 TYR A CA 1
ATOM 715 C C . TYR A 1 95 ? 20.192 -7.166 11.405 1.00 39.75 95 TYR A C 1
ATOM 717 O O . TYR A 1 95 ? 20.617 -8.081 12.111 1.00 39.75 95 TYR A O 1
ATOM 725 N N . CYS A 1 96 ? 18.934 -6.740 11.500 1.00 44.69 96 CYS A N 1
ATOM 726 C CA . CYS A 1 96 ? 17.937 -7.497 12.240 1.00 44.69 96 CYS A CA 1
ATOM 727 C C . CYS A 1 96 ? 17.455 -8.649 11.348 1.00 44.69 96 CYS A C 1
ATOM 729 O O . CYS A 1 96 ? 16.455 -8.526 10.651 1.00 44.69 96 CYS A O 1
ATOM 731 N N . GLY A 1 97 ? 18.151 -9.790 11.368 1.00 41.38 97 GLY A N 1
ATOM 732 C CA . GLY A 1 97 ? 17.708 -11.037 10.711 1.00 41.38 97 GLY A CA 1
ATOM 733 C C . GLY A 1 97 ? 16.470 -11.673 11.368 1.00 41.38 97 GLY A C 1
ATOM 734 O O . GLY A 1 97 ? 16.370 -12.896 11.461 1.00 41.38 97 GLY A O 1
ATOM 735 N N . ARG A 1 98 ? 15.599 -10.848 11.964 1.00 44.88 98 ARG A N 1
ATOM 736 C CA . ARG A 1 98 ? 14.415 -11.242 12.730 1.00 44.88 98 ARG A CA 1
ATOM 737 C C . ARG A 1 98 ? 13.384 -10.109 12.815 1.00 44.88 98 ARG A C 1
ATOM 739 O O . ARG A 1 98 ? 12.770 -9.910 13.861 1.00 44.88 98 ARG A O 1
ATOM 746 N N . CYS A 1 99 ? 13.183 -9.366 11.726 1.00 48.59 99 CYS A N 1
ATOM 747 C CA . CYS A 1 99 ? 12.044 -8.453 11.592 1.00 48.59 99 CYS A CA 1
ATOM 748 C C . CYS A 1 99 ? 10.739 -9.265 11.563 1.00 48.59 99 CYS A C 1
ATOM 750 O O . CYS A 1 99 ? 10.261 -9.664 10.508 1.00 48.59 99 CYS A O 1
ATOM 752 N N . ASN A 1 100 ? 10.187 -9.560 12.739 1.00 50.06 100 ASN A N 1
ATOM 753 C CA . ASN A 1 100 ? 8.887 -10.195 12.912 1.00 50.06 100 ASN A CA 1
ATOM 754 C C . ASN A 1 100 ? 8.038 -9.395 13.913 1.00 50.06 100 ASN A C 1
ATOM 756 O O . ASN A 1 100 ? 8.509 -8.428 14.515 1.00 50.06 100 ASN A O 1
ATOM 760 N N . ALA A 1 101 ? 6.793 -9.828 14.122 1.00 45.69 101 ALA A N 1
ATOM 761 C CA . ALA A 1 101 ? 5.828 -9.157 14.995 1.00 45.69 101 ALA A CA 1
ATOM 762 C C . ALA A 1 101 ? 6.246 -9.022 16.478 1.00 45.69 101 ALA A C 1
ATOM 764 O O . ALA A 1 101 ? 5.536 -8.393 17.258 1.00 45.69 101 ALA A O 1
ATOM 765 N N . VAL A 1 102 ? 7.384 -9.602 16.875 1.00 48.00 102 VAL A N 1
ATOM 766 C CA . VAL A 1 102 ? 7.919 -9.596 18.245 1.00 48.00 102 VAL A CA 1
ATOM 767 C C . VAL A 1 102 ? 9.082 -8.598 18.398 1.00 48.00 102 VAL A C 1
ATOM 769 O O . VAL A 1 102 ? 9.649 -8.477 19.479 1.00 48.00 102 VAL A O 1
ATOM 772 N N . CYS A 1 103 ? 9.464 -7.863 17.346 1.00 49.59 103 CYS A N 1
ATOM 773 C CA . CYS A 1 103 ? 10.580 -6.918 17.417 1.00 49.59 103 CYS A CA 1
ATOM 774 C C . CYS A 1 103 ? 10.276 -5.752 18.385 1.00 49.59 103 CYS A C 1
ATOM 776 O O . CYS A 1 103 ? 9.369 -4.964 18.103 1.00 49.59 103 CYS A O 1
ATOM 778 N N . PRO A 1 104 ? 11.063 -5.557 19.464 1.00 51.28 104 PRO A N 1
ATOM 779 C CA . PRO A 1 104 ? 10.858 -4.460 20.417 1.00 51.28 104 PRO A CA 1
ATOM 780 C C . PRO A 1 104 ? 10.958 -3.070 19.770 1.00 51.28 104 PRO A C 1
ATOM 782 O O . PRO A 1 104 ? 10.305 -2.127 20.206 1.00 51.28 104 PRO A O 1
ATOM 785 N N . HIS A 1 105 ? 11.736 -2.942 18.688 1.00 50.62 105 HIS A N 1
ATOM 786 C CA . HIS A 1 105 ? 11.904 -1.687 17.946 1.00 50.62 105 HIS A CA 1
ATOM 787 C C . HIS A 1 105 ? 10.705 -1.336 17.068 1.00 50.62 105 HIS A C 1
ATOM 789 O O . HIS A 1 105 ? 10.483 -0.164 16.782 1.00 50.62 105 HIS A O 1
ATOM 795 N N . LEU A 1 106 ? 9.904 -2.330 16.675 1.00 50.88 106 LEU A N 1
ATOM 796 C CA . LEU A 1 106 ? 8.658 -2.089 15.961 1.00 50.88 106 LEU A CA 1
ATOM 797 C C . LEU A 1 106 ? 7.519 -1.691 16.916 1.00 50.88 106 LEU A C 1
ATOM 799 O O . LEU A 1 106 ? 6.420 -1.452 16.434 1.00 50.88 106 LEU A O 1
ATOM 803 N N . GLN A 1 107 ? 7.744 -1.632 18.239 1.00 50.12 107 GLN A N 1
ATOM 804 C CA . GLN A 1 107 ? 6.711 -1.376 19.253 1.00 50.12 107 GLN A CA 1
ATOM 805 C C . GLN A 1 107 ? 6.641 0.074 19.757 1.00 50.12 107 GLN A C 1
ATOM 807 O O . GLN A 1 107 ? 5.735 0.395 20.522 1.00 50.12 107 GLN A O 1
ATOM 812 N N . GLN A 1 108 ? 7.454 1.008 19.248 1.00 51.97 108 GLN A N 1
ATOM 813 C CA . GLN A 1 108 ? 7.382 2.428 19.643 1.00 51.97 108 GLN A CA 1
ATOM 814 C C . GLN A 1 108 ? 7.286 3.352 18.423 1.00 51.97 108 GLN A C 1
ATOM 816 O O . GLN A 1 108 ? 8.265 3.540 17.720 1.00 51.97 108 GLN A O 1
ATOM 821 N N . THR A 1 109 ? 6.082 3.849 18.115 1.00 51.62 109 THR A N 1
ATOM 822 C CA . THR A 1 109 ? 5.849 5.024 17.247 1.00 51.62 109 THR A CA 1
ATOM 823 C C . THR A 1 109 ? 4.653 5.793 17.798 1.00 51.62 109 THR A C 1
ATOM 825 O O . THR A 1 109 ? 3.815 5.239 18.513 1.00 51.62 109 THR A O 1
ATOM 828 N N . SER A 1 110 ? 4.623 7.080 17.479 1.00 56.62 110 SER A N 1
ATOM 829 C CA . SER A 1 110 ? 3.811 8.137 18.085 1.00 56.62 110 SER A CA 1
ATOM 830 C C . SER A 1 110 ? 2.324 8.114 17.705 1.00 56.62 110 SER A C 1
ATOM 832 O O . SER A 1 110 ? 1.527 8.795 18.338 1.00 56.62 110 SER A O 1
ATOM 834 N N . HIS A 1 111 ? 1.944 7.320 16.699 1.00 59.78 111 HIS A N 1
ATOM 835 C CA . HIS A 1 111 ? 0.666 7.440 15.972 1.00 59.78 111 HIS A CA 1
ATOM 836 C C . HIS A 1 111 ? -0.520 6.659 16.582 1.00 59.78 111 HIS A C 1
ATOM 838 O O . HIS A 1 111 ? -1.616 6.619 16.015 1.00 59.78 111 HIS A O 1
ATOM 844 N N . GLY A 1 112 ? -0.319 6.015 17.740 1.00 62.81 112 GLY A N 1
ATOM 845 C CA . GLY A 1 112 ? -1.326 5.161 18.388 1.00 62.81 112 GLY A CA 1
ATOM 846 C C . GLY A 1 112 ? -1.692 3.897 17.584 1.00 62.81 112 GLY A C 1
ATOM 847 O O . GLY A 1 112 ? -1.066 3.580 16.576 1.00 62.81 112 GLY A O 1
ATOM 848 N N . GLY A 1 113 ? -2.696 3.144 18.0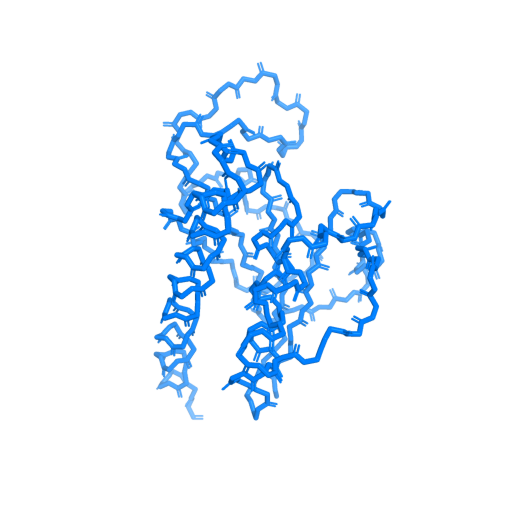49 1.00 72.81 113 GLY A N 1
ATOM 849 C CA . GLY A 1 113 ? -3.284 2.019 17.302 1.00 72.81 113 GLY A CA 1
ATOM 850 C C . GLY A 1 113 ? -2.634 0.641 17.486 1.00 72.81 113 GLY A C 1
ATOM 851 O O . GLY A 1 113 ? -1.539 0.486 18.030 1.00 72.81 113 GLY A O 1
ATOM 852 N N . ARG A 1 114 ? -3.338 -0.404 17.028 1.00 78.62 114 ARG A N 1
ATOM 853 C CA . ARG A 1 114 ? -2.848 -1.790 17.035 1.00 78.62 114 ARG A CA 1
ATOM 854 C C . ARG A 1 114 ? -1.863 -1.995 15.887 1.00 78.62 114 ARG A C 1
ATOM 856 O O . ARG A 1 114 ? -2.182 -1.752 14.724 1.00 78.62 114 ARG A O 1
ATOM 863 N N . ARG A 1 115 ? -0.674 -2.506 16.201 1.00 75.06 115 ARG A N 1
ATOM 864 C CA . ARG A 1 115 ? 0.340 -2.792 15.185 1.00 75.06 115 ARG A CA 1
ATOM 865 C C . ARG A 1 115 ? 0.158 -4.139 14.518 1.00 75.06 115 ARG A C 1
ATOM 867 O O . ARG A 1 115 ? -0.102 -5.144 15.180 1.00 75.06 115 ARG A O 1
ATOM 874 N N . VAL A 1 116 ? 0.336 -4.136 13.203 1.00 77.50 116 VAL A N 1
ATOM 875 C CA . VAL A 1 116 ? 0.265 -5.323 12.353 1.00 77.50 116 VAL A CA 1
ATOM 876 C C . VAL A 1 116 ? 1.433 -5.285 11.382 1.00 77.50 116 VAL A C 1
ATOM 878 O O . VAL A 1 116 ? 1.797 -4.233 10.866 1.00 77.50 116 VAL A O 1
ATOM 881 N N . TYR A 1 117 ? 2.023 -6.444 11.125 1.00 76.12 117 TYR A N 1
ATOM 882 C CA . TYR A 1 117 ? 3.138 -6.576 10.197 1.00 76.12 117 TYR A CA 1
ATOM 883 C C . TYR A 1 117 ? 2.711 -7.520 9.088 1.00 76.12 117 TYR A C 1
ATOM 885 O O . TYR A 1 117 ? 2.336 -8.661 9.362 1.00 76.12 117 TYR A O 1
ATOM 893 N N . LEU A 1 118 ? 2.743 -7.030 7.853 1.00 74.88 118 LEU A N 1
ATOM 894 C CA . LEU A 1 118 ? 2.482 -7.841 6.672 1.00 74.88 118 LEU A CA 1
ATOM 895 C C . LEU A 1 118 ? 3.828 -8.206 6.060 1.00 74.88 118 LEU A C 1
ATOM 897 O O . LEU A 1 118 ? 4.554 -7.335 5.590 1.00 74.88 118 LEU A O 1
ATOM 901 N N . THR A 1 119 ? 4.174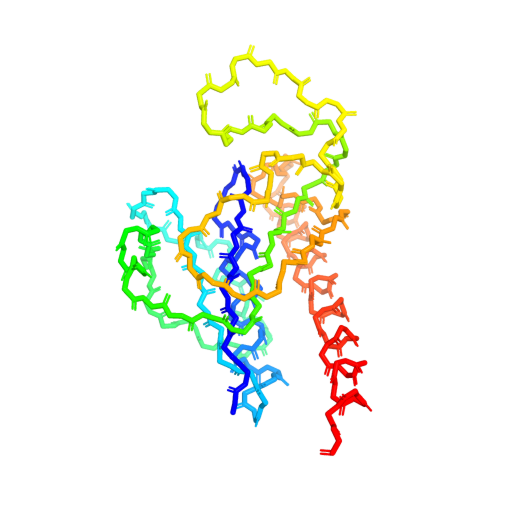 -9.488 6.121 1.00 71.56 119 THR A N 1
ATOM 902 C CA . THR A 1 119 ? 5.445 -10.023 5.621 1.00 71.56 119 THR A CA 1
ATOM 903 C C . THR A 1 119 ? 5.230 -10.842 4.357 1.00 71.56 119 THR A C 1
ATOM 905 O O . THR A 1 119 ? 4.169 -11.447 4.199 1.00 71.56 119 THR A O 1
ATOM 908 N N . GLY A 1 120 ? 6.262 -10.956 3.521 1.00 71.75 120 GLY A N 1
ATOM 909 C CA . GLY A 1 120 ? 6.271 -11.880 2.379 1.00 71.75 120 GLY A CA 1
ATOM 910 C C . GLY A 1 120 ? 5.903 -11.251 1.037 1.00 71.75 120 GLY A C 1
ATOM 911 O O . GLY A 1 120 ? 5.896 -11.958 0.036 1.00 71.75 120 GLY A O 1
ATOM 912 N N . VAL A 1 121 ? 5.656 -9.937 0.999 1.00 77.75 121 VAL A N 1
ATOM 913 C CA . VAL A 1 121 ? 5.513 -9.200 -0.262 1.00 77.75 121 VAL A CA 1
ATOM 914 C C . VAL A 1 121 ? 6.866 -8.614 -0.645 1.00 77.75 121 VAL A C 1
ATOM 916 O O . VAL A 1 121 ? 7.382 -7.694 0.006 1.00 77.75 121 VAL A O 1
ATOM 919 N N . LEU A 1 122 ? 7.444 -9.151 -1.717 1.00 80.75 122 LEU A N 1
ATOM 920 C CA . LEU A 1 122 ? 8.684 -8.631 -2.283 1.00 80.75 122 LEU A CA 1
ATOM 921 C C . LEU A 1 122 ? 8.476 -7.198 -2.779 1.00 80.75 122 LEU A C 1
ATOM 923 O O . LEU A 1 122 ? 7.450 -6.884 -3.376 1.00 80.75 122 LEU A O 1
ATOM 927 N N . ASP A 1 123 ? 9.453 -6.328 -2.526 1.00 82.94 123 ASP A N 1
ATOM 928 C CA . ASP A 1 123 ? 9.425 -4.953 -3.022 1.00 82.94 123 ASP A CA 1
ATOM 929 C C . ASP A 1 123 ? 9.628 -4.943 -4.547 1.00 82.94 123 ASP A C 1
ATOM 931 O O . ASP A 1 123 ? 10.735 -5.240 -5.015 1.00 82.94 123 ASP A O 1
ATOM 935 N N . PRO A 1 124 ? 8.596 -4.597 -5.339 1.00 86.56 124 PRO A N 1
ATOM 936 C CA . PRO A 1 124 ? 8.694 -4.655 -6.791 1.00 86.56 124 PRO A CA 1
ATOM 937 C C . PRO A 1 124 ? 9.602 -3.549 -7.355 1.00 86.56 124 PRO A C 1
ATOM 939 O O . PRO A 1 124 ? 10.095 -3.661 -8.476 1.00 86.56 124 PRO A O 1
ATOM 942 N N . SER A 1 125 ? 9.900 -2.499 -6.578 1.00 83.44 125 SER A N 1
ATOM 943 C CA . SER A 1 125 ? 10.791 -1.417 -7.018 1.00 83.44 125 SER A CA 1
ATOM 944 C C . SER A 1 125 ? 12.245 -1.857 -7.199 1.00 83.44 125 SER A C 1
ATOM 946 O O . SER A 1 125 ? 12.999 -1.205 -7.925 1.00 83.44 125 SER A O 1
ATOM 948 N N . ARG A 1 126 ? 12.617 -2.990 -6.588 1.00 82.25 126 ARG A N 1
ATOM 949 C CA . ARG A 1 126 ? 13.942 -3.616 -6.676 1.00 82.25 126 ARG A CA 1
ATOM 950 C C . ARG A 1 126 ? 14.035 -4.705 -7.744 1.00 82.25 126 ARG A C 1
ATOM 952 O O . ARG A 1 126 ? 15.096 -5.310 -7.891 1.00 82.25 126 ARG A O 1
ATOM 959 N N . SER A 1 127 ? 12.950 -4.989 -8.462 1.00 84.62 127 SER A N 1
ATOM 960 C CA . SER A 1 127 ? 12.948 -6.002 -9.515 1.00 84.62 127 SER A CA 1
ATOM 961 C C . SER A 1 127 ? 13.909 -5.625 -10.644 1.00 84.62 127 SER A C 1
ATOM 963 O O . SER A 1 127 ? 13.958 -4.478 -11.087 1.00 84.62 127 SER A O 1
ATOM 965 N N . LEU A 1 128 ? 14.679 -6.613 -11.103 1.00 85.38 128 LEU A N 1
ATOM 966 C CA . LEU A 1 128 ? 15.613 -6.501 -12.221 1.00 85.38 128 LEU A CA 1
ATOM 967 C C . LEU A 1 128 ? 15.070 -7.308 -13.399 1.00 85.38 128 LEU A C 1
ATOM 969 O O . LEU A 1 128 ? 14.508 -8.382 -13.191 1.00 85.38 128 LEU A O 1
ATOM 973 N N . GLY A 1 129 ? 15.273 -6.814 -14.616 1.00 89.94 129 GLY A N 1
ATOM 974 C CA . GLY A 1 129 ? 14.824 -7.478 -15.836 1.00 89.94 129 GLY A CA 1
ATOM 975 C C . GLY A 1 129 ? 14.356 -6.480 -16.884 1.00 89.94 129 GLY A C 1
ATOM 976 O O . GLY A 1 129 ? 14.641 -5.285 -16.800 1.00 89.94 129 GLY A O 1
ATOM 977 N N . SER A 1 130 ? 13.643 -6.996 -17.874 1.00 92.94 130 SER A N 1
ATOM 978 C CA . SER A 1 130 ? 12.901 -6.209 -18.855 1.00 92.94 130 SER A CA 1
ATOM 979 C C . SER A 1 130 ? 11.747 -5.430 -18.214 1.00 92.94 130 SER A C 1
ATOM 981 O O . SER A 1 130 ? 11.263 -5.771 -17.132 1.00 92.94 130 SER A O 1
ATOM 983 N N . ASP A 1 131 ? 11.256 -4.403 -18.910 1.00 89.12 131 ASP A N 1
ATOM 984 C CA . ASP A 1 131 ? 10.109 -3.604 -18.458 1.00 89.12 131 ASP A CA 1
ATOM 985 C C . ASP A 1 131 ? 8.869 -4.463 -18.170 1.00 89.12 131 ASP A C 1
ATOM 987 O O . ASP A 1 131 ? 8.114 -4.167 -17.243 1.00 89.12 131 ASP A O 1
ATOM 991 N N . ASP A 1 132 ? 8.668 -5.540 -18.934 1.00 89.94 132 ASP A N 1
ATOM 992 C CA . ASP A 1 132 ? 7.547 -6.460 -18.743 1.00 89.94 132 ASP A CA 1
ATOM 993 C C . ASP A 1 132 ? 7.732 -7.350 -17.509 1.00 89.94 132 ASP A C 1
ATOM 995 O O . ASP A 1 132 ? 6.781 -7.526 -16.750 1.00 89.94 132 ASP A O 1
ATOM 999 N N . GLU A 1 133 ? 8.946 -7.842 -17.246 1.00 91.38 133 GLU A N 1
ATOM 1000 C CA . GLU A 1 133 ? 9.254 -8.596 -16.019 1.00 91.38 133 GLU A CA 1
ATOM 1001 C C . GLU A 1 133 ? 9.096 -7.723 -14.770 1.00 91.38 133 GLU A C 1
ATOM 1003 O O . GLU A 1 133 ? 8.521 -8.156 -13.769 1.00 91.38 133 GLU A O 1
ATOM 1008 N N . ILE A 1 134 ? 9.549 -6.467 -14.836 1.00 91.25 134 ILE A N 1
ATOM 1009 C CA . ILE A 1 134 ? 9.356 -5.498 -13.753 1.00 91.25 134 ILE A CA 1
ATOM 1010 C C . ILE A 1 134 ? 7.861 -5.229 -13.564 1.00 91.25 134 ILE A C 1
ATOM 1012 O O . ILE A 1 134 ? 7.363 -5.303 -12.443 1.00 91.25 134 ILE A O 1
ATOM 1016 N N . ARG A 1 135 ? 7.113 -4.951 -14.638 1.00 92.00 135 ARG A N 1
ATOM 1017 C CA . ARG A 1 135 ? 5.667 -4.695 -14.550 1.00 92.00 135 ARG A CA 1
ATOM 1018 C C . ARG A 1 135 ? 4.918 -5.886 -13.953 1.00 92.00 135 ARG A C 1
ATOM 1020 O O . ARG A 1 135 ? 4.016 -5.686 -13.140 1.00 92.00 135 ARG A O 1
ATOM 1027 N N . GLU A 1 136 ? 5.313 -7.105 -14.299 1.00 93.94 136 GLU A N 1
ATOM 1028 C CA . GLU A 1 136 ? 4.734 -8.317 -13.727 1.00 93.94 136 GLU A CA 1
ATOM 1029 C C . GLU A 1 136 ? 5.018 -8.440 -12.224 1.00 93.94 136 GLU A C 1
ATOM 1031 O O . GLU A 1 136 ? 4.119 -8.779 -11.455 1.00 93.94 136 GLU A O 1
ATOM 1036 N N . ALA A 1 137 ? 6.214 -8.062 -11.765 1.00 92.56 137 ALA A N 1
ATOM 1037 C CA . ALA A 1 137 ? 6.512 -8.007 -10.335 1.00 92.56 137 ALA A CA 1
ATOM 1038 C C . ALA A 1 137 ? 5.612 -7.006 -9.585 1.00 92.56 137 ALA A C 1
ATOM 1040 O O . ALA A 1 137 ? 5.108 -7.318 -8.505 1.00 92.56 137 ALA A O 1
ATOM 1041 N N . TYR A 1 138 ? 5.343 -5.833 -10.172 1.00 94.19 138 TYR A N 1
ATOM 1042 C CA . TYR A 1 138 ? 4.400 -4.859 -9.604 1.00 94.19 138 TYR A CA 1
ATOM 1043 C C . TYR A 1 138 ? 2.969 -5.404 -9.539 1.00 94.19 138 TYR A C 1
ATOM 1045 O O . TYR A 1 138 ? 2.290 -5.203 -8.531 1.00 94.19 138 TYR A O 1
ATOM 1053 N N . ARG A 1 139 ? 2.500 -6.103 -10.582 1.00 95.00 139 ARG A N 1
ATOM 1054 C CA . ARG A 1 139 ? 1.171 -6.741 -10.588 1.00 95.00 139 ARG A CA 1
ATOM 1055 C C . ARG A 1 139 ? 1.065 -7.824 -9.525 1.00 95.00 139 ARG A C 1
ATOM 1057 O O . ARG A 1 139 ? 0.099 -7.834 -8.768 1.00 95.00 139 ARG A O 1
ATOM 1064 N N . LYS A 1 140 ? 2.087 -8.673 -9.416 1.00 93.19 140 LYS A N 1
ATOM 1065 C CA . LYS A 1 140 ? 2.153 -9.715 -8.392 1.00 93.19 140 LYS A CA 1
ATOM 1066 C C . LYS A 1 140 ? 2.076 -9.118 -6.985 1.00 93.19 140 LYS A C 1
ATOM 1068 O O . LYS A 1 140 ? 1.225 -9.527 -6.203 1.00 93.19 140 LYS A O 1
ATOM 1073 N N . ALA A 1 141 ? 2.891 -8.101 -6.692 1.00 91.94 141 ALA A N 1
ATOM 1074 C CA . ALA A 1 141 ? 2.856 -7.412 -5.403 1.00 91.94 141 ALA A CA 1
ATOM 1075 C C . ALA A 1 141 ? 1.487 -6.760 -5.128 1.00 91.94 141 ALA A C 1
ATOM 1077 O O . ALA A 1 141 ? 0.966 -6.864 -4.018 1.00 91.94 141 ALA A O 1
ATOM 1078 N N . ARG A 1 142 ? 0.871 -6.133 -6.141 1.00 94.38 142 ARG A N 1
ATOM 1079 C CA . ARG A 1 142 ? -0.474 -5.538 -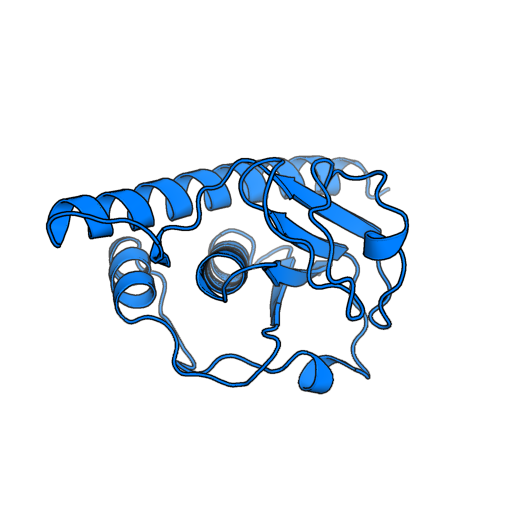6.055 1.00 94.38 142 ARG A CA 1
ATOM 1080 C C . ARG A 1 142 ? -1.519 -6.566 -5.659 1.00 94.38 142 ARG A C 1
ATOM 1082 O O . ARG A 1 142 ? -2.312 -6.306 -4.753 1.00 94.38 142 ARG A O 1
ATOM 1089 N N . ASP A 1 143 ? -1.526 -7.705 -6.334 1.00 94.31 143 ASP A N 1
ATOM 1090 C CA . ASP A 1 143 ? -2.544 -8.728 -6.133 1.00 94.31 143 ASP A CA 1
ATOM 1091 C C . ASP A 1 143 ? -2.347 -9.437 -4.781 1.00 94.31 143 ASP A C 1
ATOM 1093 O O . ASP A 1 143 ? -3.312 -9.601 -4.035 1.00 94.31 143 ASP A O 1
ATOM 1097 N N . GLU A 1 144 ? -1.100 -9.711 -4.384 1.00 91.75 144 GLU A N 1
ATOM 1098 C CA . GLU A 1 144 ? -0.774 -10.249 -3.055 1.00 91.75 144 GLU A CA 1
ATOM 1099 C C . GLU A 1 144 ? -1.185 -9.294 -1.922 1.00 91.75 144 GLU A C 1
ATOM 1101 O O . GLU A 1 144 ? -1.862 -9.707 -0.977 1.00 91.75 144 GLU A O 1
ATOM 1106 N N . ILE A 1 145 ? -0.834 -8.003 -2.017 1.00 92.12 145 ILE A N 1
ATOM 1107 C CA . ILE A 1 145 ? -1.228 -6.996 -1.019 1.00 92.12 145 ILE A CA 1
ATOM 1108 C C . ILE A 1 145 ? -2.749 -6.905 -0.939 1.00 92.12 145 ILE A C 1
ATOM 1110 O O . ILE A 1 145 ? -3.310 -6.919 0.157 1.00 92.12 145 ILE A O 1
ATOM 1114 N N . LYS A 1 146 ? -3.432 -6.829 -2.084 1.00 93.50 146 LYS A N 1
ATOM 1115 C CA . LYS A 1 146 ? -4.894 -6.751 -2.136 1.00 93.50 146 LYS A CA 1
ATOM 1116 C C . LYS A 1 146 ? -5.533 -7.927 -1.400 1.00 93.50 146 LYS A C 1
ATOM 1118 O O . LYS A 1 146 ? -6.395 -7.704 -0.549 1.00 93.50 146 LYS A O 1
ATOM 1123 N N . ASP A 1 147 ? -5.118 -9.152 -1.705 1.00 91.25 147 ASP A N 1
ATOM 1124 C CA . ASP A 1 147 ? -5.708 -10.354 -1.118 1.00 91.25 147 ASP A CA 1
ATOM 1125 C C . ASP A 1 147 ? -5.477 -10.416 0.395 1.00 91.25 147 ASP A C 1
ATOM 1127 O O . ASP A 1 147 ? -6.406 -10.701 1.160 1.00 91.25 147 ASP A O 1
ATOM 1131 N N . VAL A 1 148 ? -4.269 -10.060 0.843 1.00 89.50 148 VAL A N 1
ATOM 1132 C CA . VAL A 1 148 ? -3.929 -9.979 2.268 1.00 89.50 148 VAL A CA 1
ATOM 1133 C C . VAL A 1 148 ? -4.785 -8.933 2.984 1.00 89.50 148 VAL A C 1
ATOM 1135 O O . VAL A 1 148 ? -5.359 -9.237 4.030 1.00 89.50 148 VAL A O 1
ATOM 1138 N N . LEU A 1 149 ? -4.927 -7.727 2.428 1.00 90.69 149 LEU A N 1
ATOM 1139 C CA . LEU A 1 149 ? -5.722 -6.654 3.036 1.00 90.69 149 LEU A CA 1
ATOM 1140 C C . LEU A 1 149 ? -7.207 -7.009 3.106 1.00 90.69 149 LEU A C 1
ATOM 1142 O O . LEU A 1 149 ? -7.839 -6.834 4.150 1.00 90.69 149 LEU A O 1
ATOM 1146 N N . VAL A 1 150 ? -7.773 -7.531 2.015 1.00 89.94 150 VAL A N 1
ATOM 1147 C CA . VAL A 1 150 ? -9.186 -7.932 1.968 1.00 89.94 150 VAL A CA 1
ATOM 1148 C C . VAL A 1 150 ? -9.465 -9.029 2.991 1.00 89.94 150 VAL A C 1
ATOM 1150 O O . VAL A 1 150 ? -10.489 -8.974 3.677 1.00 89.94 150 VAL A O 1
ATOM 1153 N N . ARG A 1 151 ? -8.561 -10.006 3.128 1.00 88.25 151 ARG A N 1
ATOM 1154 C CA . ARG A 1 151 ? -8.676 -11.057 4.141 1.00 88.25 151 ARG A CA 1
ATOM 1155 C C . ARG A 1 151 ? -8.568 -10.489 5.555 1.00 88.25 151 ARG A C 1
ATOM 1157 O O . ARG A 1 151 ? -9.460 -10.728 6.365 1.00 88.25 151 ARG A O 1
ATOM 1164 N N . PHE A 1 152 ? -7.530 -9.700 5.825 1.00 87.56 152 PHE A N 1
ATOM 1165 C CA . PHE A 1 152 ? -7.279 -9.110 7.137 1.00 87.56 152 PHE A CA 1
ATOM 1166 C C . PHE A 1 152 ? -8.476 -8.282 7.626 1.00 87.56 152 PHE A C 1
ATOM 1168 O O . PHE A 1 152 ? -9.006 -8.525 8.708 1.00 87.56 152 PHE A O 1
ATOM 1175 N N . PHE A 1 153 ? -8.985 -7.359 6.806 1.00 87.19 153 PHE A N 1
ATOM 1176 C CA . PHE A 1 153 ? -10.105 -6.502 7.209 1.00 87.19 153 PHE A CA 1
ATOM 1177 C C . PHE A 1 153 ? -11.463 -7.212 7.215 1.00 87.19 153 PHE A C 1
ATOM 1179 O O . PHE A 1 153 ? -12.391 -6.746 7.883 1.00 87.19 153 PHE A O 1
ATOM 1186 N N . ARG A 1 154 ? -11.603 -8.349 6.521 1.00 84.56 154 ARG A N 1
ATOM 1187 C CA . ARG A 1 154 ? -12.769 -9.228 6.684 1.00 84.56 154 ARG A CA 1
ATOM 1188 C C . ARG A 1 154 ? -12.785 -9.853 8.078 1.00 84.56 154 ARG A C 1
ATOM 1190 O O . ARG A 1 154 ? -13.833 -9.836 8.710 1.00 84.56 154 ARG A O 1
ATOM 1197 N N . GLU A 1 155 ? -11.646 -10.352 8.548 1.00 78.69 155 GLU A N 1
ATOM 1198 C CA . GLU A 1 155 ? -11.510 -10.973 9.871 1.00 78.69 155 GLU A CA 1
ATOM 1199 C C . GLU A 1 155 ? -11.664 -9.932 10.996 1.00 78.69 155 GLU A C 1
ATOM 1201 O O . GLU A 1 155 ? -12.456 -10.135 11.909 1.00 78.69 155 GLU A O 1
ATOM 1206 N N . VAL A 1 156 ? -11.044 -8.751 10.868 1.00 75.06 156 VAL A N 1
ATOM 1207 C CA . VAL A 1 156 ? -11.191 -7.641 11.839 1.00 75.06 156 VAL A CA 1
ATOM 1208 C C . VAL A 1 156 ? -12.645 -7.170 11.993 1.00 75.06 156 VAL A C 1
ATOM 1210 O O . VAL A 1 156 ? -13.036 -6.698 13.058 1.00 75.06 156 VAL A O 1
ATOM 1213 N N . SER A 1 157 ? -13.469 -7.299 10.948 1.00 58.22 157 SER A N 1
ATOM 1214 C CA . SER A 1 157 ? -14.888 -6.916 11.002 1.00 58.22 157 SER A CA 1
ATOM 1215 C C . SER A 1 157 ? -15.741 -7.863 11.861 1.00 58.22 157 SER A C 1
ATOM 1217 O O . SER A 1 157 ? -16.843 -7.481 12.238 1.00 58.22 157 SER A O 1
ATOM 1219 N N . LEU A 1 158 ? -15.257 -9.074 12.169 1.00 52.75 158 LEU A N 1
ATOM 1220 C CA . LEU A 1 158 ? -15.969 -10.059 12.995 1.00 52.75 158 LEU A CA 1
ATOM 1221 C C . LEU A 1 158 ? -15.750 -9.850 14.503 1.00 52.75 158 LEU A C 1
ATOM 1223 O O . LEU A 1 158 ? -16.532 -10.361 15.297 1.00 52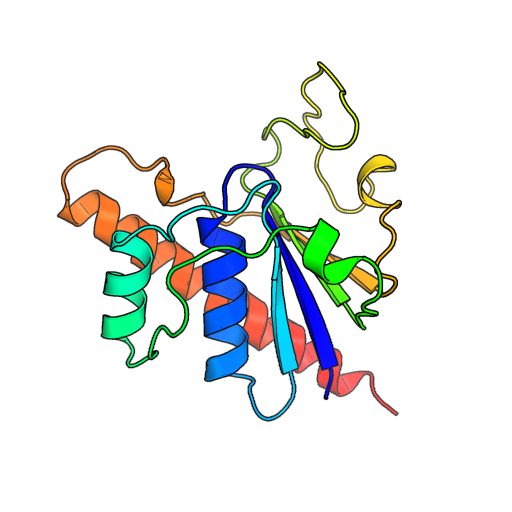.75 158 LEU A O 1
ATOM 1227 N N . ASP A 1 159 ? -14.732 -9.075 14.885 1.00 47.75 159 ASP A N 1
ATOM 1228 C CA . ASP A 1 159 ? -14.349 -8.827 16.284 1.00 47.75 159 ASP A CA 1
ATOM 1229 C C . ASP A 1 159 ? -14.933 -7.523 16.860 1.00 47.75 159 ASP A C 1
ATOM 1231 O O . ASP A 1 159 ? -14.630 -7.144 17.995 1.00 47.75 159 ASP A O 1
ATOM 1235 N N . LYS A 1 160 ? -15.758 -6.799 16.092 1.00 43.38 160 LYS A N 1
ATOM 1236 C CA . LYS A 1 160 ? -16.449 -5.606 16.589 1.00 43.38 160 LYS A CA 1
ATOM 1237 C C . LYS A 1 160 ? -17.785 -6.039 17.220 1.00 43.38 160 LYS A C 1
ATOM 1239 O O . LYS A 1 160 ? -18.600 -6.589 16.480 1.00 43.38 160 LYS A O 1
ATOM 1244 N N . PRO A 1 161 ? -17.994 -5.852 18.539 1.00 44.06 161 PRO A N 1
ATOM 1245 C CA . PRO A 1 161 ? -19.241 -6.234 19.203 1.00 44.06 161 PRO A CA 1
ATOM 1246 C C . PRO A 1 161 ? -20.447 -5.442 18.685 1.00 44.06 161 PRO A C 1
ATOM 1248 O O . PRO A 1 161 ? -20.252 -4.291 18.220 1.00 44.06 161 PRO A O 1
#

Sequence (161 aa):
MIRVLFLDTHGFCRAQMAAWLANHFLRDRVHASAAAADAAPVDPRLIAVLSEIGIAVTDCMTKAEEDFAEETFDYVITLLGDAGEKCLLHGATSYCGRCNAVCPHLQQTSHGGRRVYLTGVLDPSRSLGSDDEIREAYRKARDEIKDVLVRFFREVSLDKP

Foldseek 3Di:
DFEEEEEEQPDQLLRVLLQLLCCVVVVVPYHYAYADQDKDFADVLSVVLCVVVVRDDDDRIHHHPVVCLVAAGQEYEYEYEDLFDAGPQPNDPDTRSGPDPPDPSQVDDRHYHDYHYHYHLDDLVPDDDDPVSSSVSSNVSSVVSNVVVVVVVVVVVVPDD